Protein AF-A0A5C7GRG2-F1 (afdb_monomer)

Organism: NCBI:txid1000413

Mean predicted aligned error: 16.59 Å

Structure (mmCIF, N/CA/C/O backbone):
data_AF-A0A5C7GRG2-F1
#
_entry.id   AF-A0A5C7GRG2-F1
#
loop_
_atom_site.group_PDB
_atom_site.id
_atom_site.type_symbol
_atom_site.label_atom_id
_atom_site.label_alt_id
_atom_site.label_comp_id
_atom_site.label_asym_id
_atom_site.label_entity_id
_atom_site.label_seq_id
_atom_site.pdbx_PDB_ins_code
_atom_site.Cartn_x
_atom_site.Cartn_y
_atom_site.Cartn_z
_atom_site.occupancy
_atom_site.B_iso_or_equiv
_atom_site.auth_seq_id
_atom_site.auth_comp_id
_atom_site.auth_asym_id
_atom_site.auth_atom_id
_atom_site.pdbx_PDB_model_num
ATOM 1 N N . MET A 1 1 ? -7.612 1.507 -8.215 1.00 50.44 1 MET A N 1
ATOM 2 C CA . MET A 1 1 ? -8.923 1.203 -7.598 1.00 50.44 1 MET A CA 1
ATOM 3 C C . MET A 1 1 ? -8.977 1.850 -6.222 1.00 50.44 1 MET A C 1
ATOM 5 O O . MET A 1 1 ? -7.958 1.856 -5.542 1.00 50.44 1 MET A O 1
ATOM 9 N N . PHE A 1 2 ? -10.129 2.393 -5.830 1.00 53.66 2 PHE A N 1
ATOM 10 C CA . PHE A 1 2 ? -10.387 2.865 -4.465 1.00 53.66 2 PHE A CA 1
ATOM 11 C C . PHE A 1 2 ? -11.196 1.793 -3.728 1.00 53.66 2 PHE A C 1
ATOM 13 O O . PHE A 1 2 ? -12.044 1.153 -4.347 1.00 53.66 2 PHE A O 1
ATOM 20 N N . GLY A 1 3 ? -10.917 1.575 -2.444 1.00 57.34 3 GLY A N 1
ATOM 21 C CA . GLY A 1 3 ? -11.652 0.630 -1.602 1.00 57.34 3 GLY A CA 1
ATOM 22 C C . GLY A 1 3 ? -12.069 1.297 -0.297 1.00 57.34 3 GLY A C 1
ATOM 23 O O . GLY A 1 3 ? -11.267 2.007 0.313 1.00 57.34 3 GLY A O 1
ATOM 24 N N . THR A 1 4 ? -13.314 1.088 0.118 1.00 57.78 4 THR A N 1
ATOM 25 C CA . THR A 1 4 ? -13.840 1.516 1.419 1.00 57.78 4 THR A CA 1
ATOM 26 C C . THR A 1 4 ? -13.922 0.303 2.343 1.00 57.78 4 THR A C 1
ATOM 28 O O . THR A 1 4 ? -14.340 -0.776 1.922 1.00 57.78 4 THR A O 1
ATOM 31 N N . LYS A 1 5 ? -13.502 0.455 3.604 1.00 58.81 5 LYS A N 1
ATOM 32 C CA . LYS A 1 5 ? -13.791 -0.527 4.659 1.00 58.81 5 LYS A CA 1
ATOM 33 C C . LYS A 1 5 ? -14.824 0.070 5.606 1.00 58.81 5 LYS A C 1
ATOM 35 O O . LYS A 1 5 ? -14.556 1.086 6.241 1.00 58.81 5 LYS A O 1
ATOM 40 N N . GLU A 1 6 ? -15.990 -0.561 5.674 1.00 58.06 6 GLU A N 1
ATOM 41 C CA . GLU A 1 6 ? -17.055 -0.214 6.612 1.00 58.06 6 GLU A CA 1
ATOM 42 C C . GLU A 1 6 ? -16.834 -0.994 7.915 1.00 58.06 6 GLU A C 1
ATOM 44 O O . GLU A 1 6 ? -16.663 -2.213 7.890 1.00 58.06 6 GLU A O 1
ATOM 49 N N . ASN A 1 7 ? -16.759 -0.289 9.044 1.00 56.47 7 ASN A N 1
ATOM 50 C CA . ASN A 1 7 ? -16.729 -0.889 10.377 1.00 56.47 7 ASN A CA 1
ATOM 51 C C . ASN A 1 7 ? -17.973 -0.426 11.132 1.00 56.47 7 ASN A C 1
ATOM 53 O O . ASN A 1 7 ? -18.283 0.763 11.119 1.00 56.47 7 ASN A O 1
ATOM 57 N N . ASP A 1 8 ? -18.635 -1.372 11.792 1.00 58.47 8 ASP A N 1
ATOM 58 C CA . ASP A 1 8 ? -19.859 -1.237 12.589 1.00 58.47 8 ASP A CA 1
ATOM 59 C C . ASP A 1 8 ? -19.757 -0.069 13.605 1.00 58.47 8 ASP A C 1
ATOM 61 O O . ASP A 1 8 ? -19.280 -0.228 14.727 1.00 58.47 8 ASP A O 1
ATOM 65 N N . GLY A 1 9 ? -20.114 1.148 13.170 1.00 57.47 9 GLY A N 1
ATOM 66 C CA . GLY A 1 9 ? -20.123 2.376 13.980 1.00 57.47 9 GLY A CA 1
ATOM 67 C C . GLY A 1 9 ? -18.930 3.344 13.845 1.00 57.47 9 GLY A C 1
ATOM 68 O O . GLY A 1 9 ? -18.946 4.382 14.508 1.00 57.47 9 GLY A O 1
ATOM 69 N N . SER A 1 10 ? -17.920 3.075 13.003 1.00 62.94 10 SER A N 1
ATOM 70 C CA . SER A 1 10 ? -16.827 4.029 12.702 1.00 62.94 10 SER A CA 1
ATOM 71 C C . SER A 1 10 ? -17.056 4.697 11.348 1.00 62.94 10 SER A C 1
ATOM 73 O O . SER A 1 10 ? -17.583 4.068 10.432 1.00 62.94 10 SER A O 1
ATOM 75 N N . GLN A 1 11 ? -16.655 5.965 11.197 1.00 64.69 11 GLN A N 1
ATOM 76 C CA . GLN A 1 11 ? -16.703 6.633 9.892 1.00 64.69 11 GLN A CA 1
ATOM 77 C C . GLN A 1 11 ? -15.951 5.785 8.848 1.00 64.69 11 GLN A C 1
ATOM 79 O O . GLN A 1 11 ? -14.932 5.180 9.186 1.00 64.69 11 GLN A O 1
ATOM 84 N N . PRO A 1 12 ? -16.440 5.698 7.597 1.00 70.88 12 PRO A N 1
ATOM 85 C CA . PRO A 1 12 ? -15.794 4.879 6.586 1.00 70.88 12 PRO A CA 1
ATOM 86 C C . PRO A 1 12 ? -14.384 5.408 6.317 1.00 70.88 12 PRO A C 1
ATOM 88 O O . PRO A 1 12 ? -14.188 6.588 6.024 1.00 70.88 12 PRO A O 1
ATOM 91 N N . GLY A 1 13 ? -13.399 4.520 6.412 1.00 80.81 13 GLY A N 1
ATOM 92 C CA . GLY A 1 13 ? -12.028 4.827 6.033 1.00 80.81 13 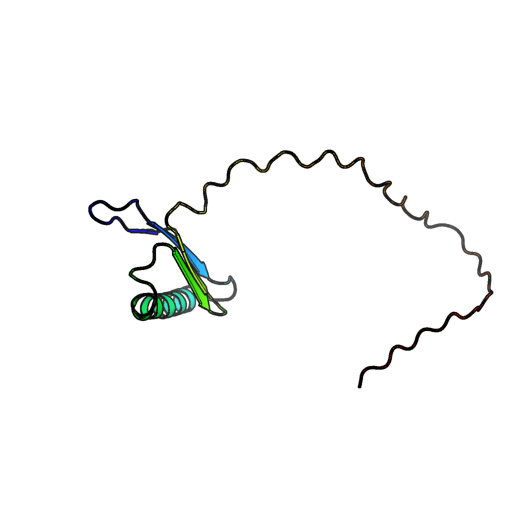GLY A CA 1
ATOM 93 C C . GLY A 1 13 ? -11.838 4.755 4.524 1.00 80.81 13 GLY A C 1
ATOM 94 O O . GLY A 1 13 ? -12.391 3.873 3.857 1.00 80.81 13 GLY A O 1
ATOM 95 N N . PHE A 1 14 ? -11.017 5.652 3.984 1.00 86.44 14 PHE A N 1
ATOM 96 C CA . PHE A 1 14 ? -10.745 5.730 2.552 1.00 86.44 14 PHE A CA 1
ATOM 97 C C . PHE A 1 14 ? -9.340 5.226 2.250 1.00 86.44 14 PHE A C 1
ATOM 99 O O . PHE A 1 14 ? -8.370 5.693 2.850 1.00 86.44 14 PHE A O 1
ATOM 106 N N . ALA A 1 15 ? -9.221 4.307 1.285 1.00 88.88 15 ALA A N 1
ATOM 107 C CA . ALA A 1 15 ? -7.938 3.775 0.836 1.00 88.88 15 ALA A CA 1
ATOM 108 C C . ALA A 1 15 ? -7.646 4.077 -0.644 1.00 88.88 15 ALA A C 1
ATOM 110 O O . ALA A 1 15 ? -8.519 3.963 -1.509 1.00 88.88 15 ALA A O 1
ATOM 111 N N . MET A 1 16 ? -6.386 4.403 -0.941 1.00 91.94 16 MET A N 1
ATOM 112 C CA . MET A 1 16 ? -5.830 4.507 -2.290 1.00 91.94 16 MET A CA 1
ATOM 113 C C . MET A 1 16 ? -4.645 3.567 -2.445 1.00 91.94 16 MET A C 1
ATOM 115 O O . MET A 1 16 ? -3.735 3.556 -1.616 1.00 91.94 16 MET A O 1
ATOM 119 N N . LEU A 1 17 ? -4.667 2.808 -3.537 1.00 94.94 17 LEU A N 1
ATOM 120 C CA . LEU A 1 17 ? -3.616 1.884 -3.927 1.00 94.94 17 LEU A CA 1
ATOM 121 C C . LEU A 1 17 ? -3.138 2.276 -5.320 1.00 94.94 17 LEU A C 1
ATOM 123 O O . LEU A 1 17 ? -3.954 2.437 -6.236 1.00 94.94 17 LEU A O 1
ATOM 127 N N . GLN A 1 18 ? -1.828 2.427 -5.481 1.00 96.00 18 GLN A N 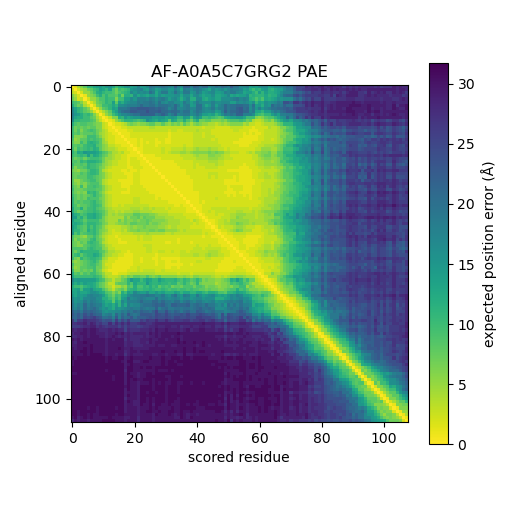1
ATOM 128 C CA . GLN A 1 18 ? -1.244 2.802 -6.760 1.00 96.00 18 GLN A CA 1
ATOM 129 C C . GLN A 1 18 ? 0.105 2.129 -6.968 1.00 96.00 18 GLN A C 1
ATOM 131 O O . GLN A 1 18 ? 0.936 2.075 -6.065 1.00 96.00 18 GLN A O 1
ATOM 136 N N . CYS A 1 19 ? 0.300 1.647 -8.189 1.00 97.69 19 CYS A N 1
ATOM 137 C CA . CYS A 1 19 ? 1.553 1.106 -8.685 1.00 97.69 19 CYS A CA 1
ATOM 138 C C . CYS A 1 19 ? 2.206 2.090 -9.656 1.00 97.69 19 CYS A C 1
ATOM 140 O O . CYS A 1 19 ? 1.536 2.954 -10.238 1.00 97.69 19 CYS A O 1
ATOM 142 N N . THR A 1 20 ? 3.513 1.954 -9.838 1.00 96.94 20 THR A N 1
ATOM 143 C CA . THR A 1 20 ? 4.244 2.650 -10.892 1.00 96.94 20 THR A CA 1
ATOM 144 C C . THR A 1 20 ? 3.854 2.090 -12.266 1.00 96.94 20 THR A C 1
ATOM 146 O O . THR A 1 20 ? 3.306 0.994 -12.384 1.00 96.94 20 THR A O 1
ATOM 149 N N . ARG A 1 21 ? 4.047 2.879 -13.329 1.00 96.12 21 ARG A N 1
ATOM 150 C CA . ARG A 1 21 ? 3.572 2.519 -14.683 1.00 96.12 21 ARG A CA 1
ATOM 151 C C . ARG A 1 21 ? 4.459 1.495 -15.398 1.00 96.12 21 ARG A C 1
ATOM 153 O O . ARG A 1 21 ? 4.055 0.973 -16.428 1.00 96.12 21 ARG A O 1
ATOM 160 N N . ASP A 1 22 ? 5.657 1.255 -14.885 1.00 96.50 22 ASP A N 1
ATOM 161 C CA . ASP A 1 22 ? 6.699 0.401 -15.463 1.00 96.50 22 ASP A CA 1
ATOM 162 C C . ASP A 1 22 ? 6.539 -1.089 -15.126 1.00 96.50 22 ASP A C 1
ATOM 164 O O . ASP A 1 22 ? 7.271 -1.917 -15.665 1.00 96.50 22 ASP A O 1
ATOM 168 N N . ILE A 1 23 ? 5.572 -1.452 -14.277 1.00 96.75 23 ILE A N 1
ATOM 169 C CA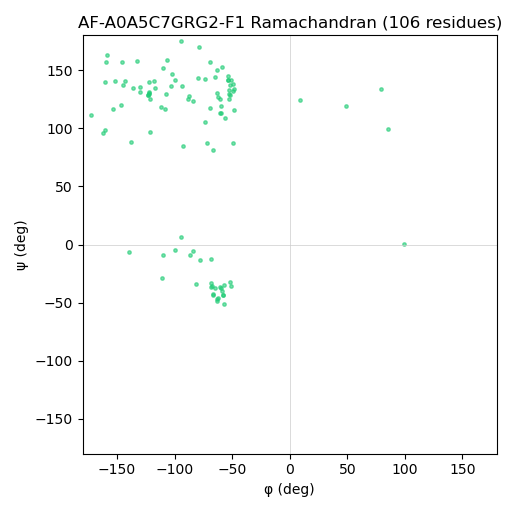 . ILE A 1 23 ? 5.334 -2.841 -13.872 1.00 96.75 23 ILE A CA 1
ATOM 170 C C . ILE A 1 23 ? 4.026 -3.394 -14.445 1.00 96.75 23 ILE A C 1
ATOM 172 O O . ILE A 1 23 ? 3.055 -2.673 -14.675 1.00 96.75 23 ILE A O 1
ATOM 176 N N . ASN A 1 24 ? 3.985 -4.712 -14.640 1.00 97.69 24 ASN A N 1
ATOM 177 C CA . ASN A 1 24 ? 2.770 -5.403 -15.060 1.00 97.69 24 ASN A CA 1
ATOM 178 C C . ASN A 1 24 ? 1.795 -5.619 -13.884 1.00 97.69 24 ASN A C 1
ATOM 180 O O . ASN A 1 24 ? 2.135 -5.440 -12.711 1.00 97.69 24 ASN A O 1
ATOM 184 N N . SER A 1 25 ? 0.576 -6.059 -14.202 1.00 96.56 25 SER A N 1
ATOM 185 C CA . SER A 1 25 ? -0.489 -6.284 -13.220 1.00 96.56 25 SER A CA 1
ATOM 186 C C . SER A 1 25 ? -0.119 -7.304 -12.140 1.00 96.56 25 SER A C 1
ATOM 188 O O . SER A 1 25 ? -0.421 -7.074 -10.975 1.00 96.56 25 SER A O 1
ATOM 190 N N . SER A 1 26 ? 0.572 -8.393 -12.492 1.00 97.56 26 SER A N 1
ATOM 191 C CA . SER A 1 26 ? 0.964 -9.430 -11.527 1.00 97.56 26 SER A CA 1
ATOM 192 C C . SER A 1 26 ? 1.984 -8.904 -10.519 1.00 97.56 26 SER A C 1
ATOM 194 O O . SER A 1 26 ? 1.853 -9.139 -9.319 1.00 97.56 26 SER A O 1
ATOM 196 N N . SER A 1 27 ? 2.984 -8.160 -10.994 1.00 97.38 27 SER A N 1
ATOM 197 C CA . SER A 1 27 ? 3.978 -7.510 -10.138 1.00 97.38 27 SER A CA 1
ATOM 198 C C . SER A 1 27 ? 3.339 -6.438 -9.252 1.00 97.38 27 SER A C 1
ATOM 200 O O . SER A 1 27 ? 3.697 -6.316 -8.083 1.00 97.38 27 SER A O 1
ATOM 202 N N . CYS A 1 28 ? 2.356 -5.701 -9.778 1.00 97.81 28 CYS A N 1
ATOM 203 C CA . CYS A 1 28 ? 1.585 -4.731 -9.005 1.00 97.81 28 CYS A CA 1
ATOM 204 C C . CYS A 1 28 ? 0.787 -5.397 -7.876 1.00 97.81 28 CYS A C 1
ATOM 206 O O . CYS A 1 28 ? 0.891 -4.959 -6.731 1.00 97.81 28 CYS A O 1
ATOM 208 N N . CYS A 1 29 ? 0.056 -6.480 -8.165 1.00 97.06 29 CYS A N 1
ATOM 209 C CA . CYS A 1 29 ? -0.674 -7.242 -7.149 1.00 97.06 29 CYS A CA 1
ATOM 210 C C . CYS A 1 29 ? 0.265 -7.742 -6.049 1.00 97.06 29 CYS A C 1
ATOM 212 O O . CYS A 1 29 ? 0.055 -7.421 -4.887 1.00 97.06 29 CYS A O 1
ATOM 214 N N . SER A 1 30 ? 1.365 -8.403 -6.420 1.00 97.62 30 SER A N 1
ATOM 215 C CA . SER A 1 30 ? 2.326 -8.934 -5.446 1.00 97.62 30 SER A CA 1
ATOM 216 C C . SER A 1 30 ? 2.961 -7.838 -4.572 1.00 97.62 30 SER A C 1
ATOM 218 O O . SER A 1 30 ? 3.147 -8.020 -3.365 1.00 97.62 30 SER A O 1
ATOM 220 N N . CYS A 1 31 ? 3.233 -6.661 -5.147 1.00 97.69 31 CYS A N 1
ATOM 221 C CA . CYS A 1 31 ? 3.710 -5.504 -4.391 1.00 97.69 31 CYS A CA 1
ATOM 222 C C . CYS A 1 31 ? 2.669 -5.022 -3.366 1.00 97.69 31 CYS A C 1
ATOM 224 O O . CYS A 1 31 ? 3.000 -4.792 -2.201 1.00 97.69 31 CYS A O 1
ATOM 226 N N . LEU A 1 32 ? 1.406 -4.890 -3.779 1.00 97.19 32 LEU A N 1
ATOM 227 C CA . LEU A 1 32 ? 0.322 -4.449 -2.899 1.00 97.19 32 LEU A CA 1
ATOM 228 C C . LEU A 1 32 ? -0.001 -5.483 -1.811 1.00 97.19 32 LEU A C 1
ATOM 230 O O . LEU A 1 32 ? -0.272 -5.088 -0.677 1.00 97.19 32 LEU A O 1
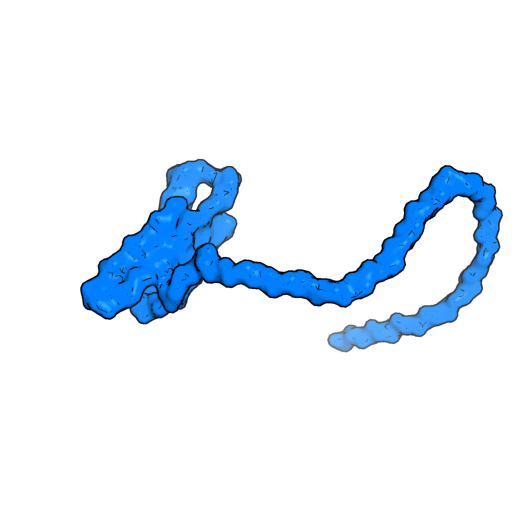ATOM 234 N N . ASP A 1 33 ? 0.093 -6.777 -2.113 1.00 96.69 33 ASP A N 1
ATOM 235 C CA . ASP A 1 33 ? -0.078 -7.859 -1.137 1.00 96.69 33 ASP A CA 1
ATOM 236 C C . ASP A 1 33 ? 0.990 -7.769 -0.042 1.00 96.69 33 ASP A C 1
ATOM 238 O O . ASP A 1 33 ? 0.668 -7.732 1.145 1.00 96.69 33 ASP A O 1
ATOM 242 N N . THR A 1 34 ? 2.252 -7.571 -0.435 1.00 96.25 34 THR A N 1
ATOM 243 C CA . THR A 1 34 ? 3.368 -7.373 0.507 1.00 96.25 34 THR A CA 1
ATOM 244 C C . THR A 1 34 ? 3.121 -6.176 1.435 1.00 96.25 34 THR A C 1
ATOM 246 O O . THR A 1 34 ? 3.362 -6.237 2.643 1.00 96.25 34 THR A O 1
ATOM 249 N N . LEU A 1 35 ? 2.624 -5.057 0.895 1.00 96.25 35 LEU A N 1
ATOM 250 C CA . LEU A 1 35 ? 2.275 -3.896 1.718 1.00 96.25 35 LEU A CA 1
ATOM 251 C C . LEU A 1 35 ? 1.067 -4.172 2.622 1.00 96.25 35 LEU A C 1
ATOM 253 O O . LEU A 1 35 ? 1.026 -3.678 3.748 1.00 96.25 35 LEU A O 1
ATOM 257 N N . THR A 1 36 ? 0.110 -4.980 2.178 1.00 94.62 36 THR A N 1
ATOM 258 C CA . THR A 1 36 ? -1.057 -5.363 2.979 1.00 94.62 36 THR A CA 1
ATOM 259 C C . THR A 1 36 ? -0.648 -6.230 4.171 1.00 94.62 36 THR A C 1
ATOM 261 O O . THR A 1 36 ? -1.058 -5.942 5.292 1.00 94.62 36 THR A O 1
ATOM 264 N N . GLU A 1 37 ? 0.255 -7.195 3.993 1.00 94.81 37 GLU A N 1
ATOM 265 C CA . GLU A 1 37 ? 0.820 -7.974 5.107 1.00 94.81 37 GLU A CA 1
ATOM 266 C C . GLU A 1 37 ? 1.552 -7.086 6.128 1.00 94.81 37 GLU A C 1
ATOM 268 O O . GLU A 1 37 ? 1.484 -7.299 7.342 1.00 94.81 37 GLU A O 1
ATOM 273 N N . ASN A 1 38 ? 2.248 -6.049 5.654 1.00 93.44 38 ASN A N 1
ATOM 274 C CA . ASN A 1 38 ? 2.910 -5.086 6.533 1.00 93.44 38 ASN A CA 1
ATOM 275 C C . ASN A 1 38 ? 1.903 -4.223 7.303 1.00 93.44 38 ASN A C 1
ATOM 277 O O . ASN A 1 38 ? 2.120 -3.927 8.482 1.00 93.44 38 ASN A O 1
ATOM 281 N N . MET A 1 39 ? 0.783 -3.860 6.673 1.00 93.25 39 MET A N 1
ATOM 282 C CA . MET A 1 39 ? -0.313 -3.159 7.340 1.00 93.25 39 MET A CA 1
ATOM 283 C C . MET A 1 39 ? -0.844 -3.966 8.525 1.00 93.25 39 MET A C 1
ATOM 285 O O . MET A 1 39 ? -1.063 -3.385 9.595 1.00 93.25 39 MET A O 1
ATOM 289 N N . GLU A 1 40 ? -1.015 -5.282 8.359 1.00 89.56 40 GLU A N 1
ATOM 290 C CA . GLU A 1 40 ? -1.502 -6.168 9.423 1.00 89.56 40 GLU A CA 1
ATOM 291 C C . GLU A 1 40 ? -0.625 -6.107 10.676 1.00 89.56 40 GLU A C 1
ATOM 293 O O . GLU A 1 40 ? -1.136 -6.108 11.794 1.00 89.56 40 GLU A O 1
ATOM 298 N N . LYS A 1 41 ? 0.688 -5.940 10.493 1.00 90.69 41 LYS A N 1
ATOM 299 C CA . LYS A 1 41 ? 1.670 -5.898 11.583 1.00 90.69 41 LYS A CA 1
ATOM 300 C C . LYS A 1 41 ? 1.775 -4.530 12.267 1.00 90.69 41 LYS A C 1
ATOM 302 O O . LYS A 1 41 ? 2.034 -4.478 13.466 1.00 90.69 41 LYS A O 1
ATOM 307 N N . CYS A 1 42 ? 1.612 -3.419 11.541 1.00 89.56 42 CYS A N 1
ATOM 308 C CA . CYS A 1 42 ? 1.947 -2.084 12.069 1.00 89.56 42 CYS A CA 1
ATOM 309 C C . CYS A 1 42 ? 0.763 -1.151 12.335 1.00 89.56 42 CYS A C 1
ATOM 311 O O . CYS A 1 42 ? 0.884 -0.207 13.125 1.00 89.56 42 CYS A O 1
ATOM 313 N N . CYS A 1 43 ? -0.333 -1.315 11.591 1.00 89.19 43 CYS A N 1
ATOM 314 C CA . CYS A 1 43 ? -1.150 -0.158 11.233 1.00 89.19 43 CYS A CA 1
ATOM 315 C C . CYS A 1 43 ? -2.667 -0.391 11.290 1.00 89.19 43 CYS A C 1
ATOM 317 O O . CYS A 1 43 ? -3.407 0.586 11.215 1.00 89.19 43 CYS A O 1
ATOM 319 N N . GLN A 1 44 ? -3.137 -1.626 11.522 1.00 83.88 44 GLN A N 1
ATOM 320 C CA . GLN A 1 44 ? -4.573 -1.971 11.570 1.00 83.88 44 GLN A CA 1
ATOM 321 C C . GLN A 1 44 ? -5.419 -1.083 12.491 1.00 83.88 44 GLN A C 1
ATOM 323 O O . GLN A 1 44 ? -6.568 -0.799 12.178 1.00 83.88 44 GLN A O 1
ATOM 328 N N . LYS A 1 45 ? -4.867 -0.646 13.628 1.00 84.69 45 LYS A N 1
ATOM 329 C CA . LYS A 1 45 ? -5.594 0.160 14.625 1.00 84.69 45 LYS A CA 1
ATOM 330 C C . LYS A 1 45 ? -5.390 1.671 14.461 1.00 84.69 45 LYS A C 1
ATOM 332 O O . LYS A 1 45 ? -5.797 2.438 15.330 1.00 84.69 45 LYS A O 1
ATOM 337 N N . LYS A 1 46 ? -4.714 2.118 13.397 1.00 87.38 46 LYS A N 1
ATOM 338 C CA . LYS A 1 46 ? -4.430 3.540 13.164 1.00 87.38 46 LYS A CA 1
ATOM 339 C C . LYS A 1 46 ? -5.509 4.163 12.281 1.00 87.38 46 LYS A C 1
ATOM 341 O O . LYS A 1 46 ? -5.850 3.612 11.242 1.00 87.38 46 LYS A O 1
ATOM 346 N N . ARG A 1 47 ? -5.966 5.366 12.650 1.00 86.06 47 ARG A N 1
ATOM 347 C CA . ARG A 1 47 ? -6.928 6.168 11.862 1.00 86.06 47 ARG A CA 1
ATOM 348 C C . ARG A 1 47 ? -6.357 6.711 10.543 1.00 86.06 47 ARG A C 1
ATOM 350 O O . ARG A 1 47 ? -7.098 7.172 9.687 1.00 86.06 47 ARG A O 1
ATOM 357 N N . GLY A 1 48 ? -5.040 6.641 10.361 1.00 89.31 48 GLY A N 1
ATOM 358 C CA . GLY A 1 48 ? -4.379 6.992 9.111 1.00 89.31 48 GLY A CA 1
ATOM 359 C C . GLY A 1 48 ? -2.983 6.386 9.034 1.00 89.31 48 GLY A C 1
ATOM 360 O O . GLY A 1 48 ? -2.269 6.330 10.040 1.00 89.31 48 GLY A O 1
ATOM 361 N N . TRP A 1 49 ? -2.604 5.899 7.856 1.00 93.19 49 TRP A N 1
ATOM 362 C CA . TRP A 1 49 ? -1.298 5.294 7.609 1.00 93.19 49 TRP A CA 1
ATOM 363 C C . TRP A 1 49 ? -0.952 5.274 6.118 1.00 93.19 49 TRP A C 1
ATOM 365 O O . TRP A 1 49 ? -1.814 5.343 5.239 1.00 93.19 49 TRP A O 1
ATOM 375 N N . ARG A 1 50 ? 0.350 5.193 5.832 1.00 94.25 50 ARG A N 1
ATOM 376 C CA . ARG A 1 50 ? 0.890 5.053 4.478 1.00 94.25 50 ARG A CA 1
ATOM 377 C C . ARG A 1 50 ? 1.992 4.011 4.482 1.00 94.25 50 ARG A C 1
ATOM 379 O O . ARG A 1 50 ? 2.850 4.035 5.359 1.00 94.25 50 ARG A O 1
ATOM 386 N N . LEU A 1 51 ? 1.964 3.128 3.497 1.00 95.75 51 LEU A N 1
ATOM 387 C CA . LEU A 1 51 ? 2.990 2.121 3.265 1.00 95.75 51 LEU A CA 1
ATOM 388 C C . LEU A 1 51 ? 3.535 2.310 1.860 1.00 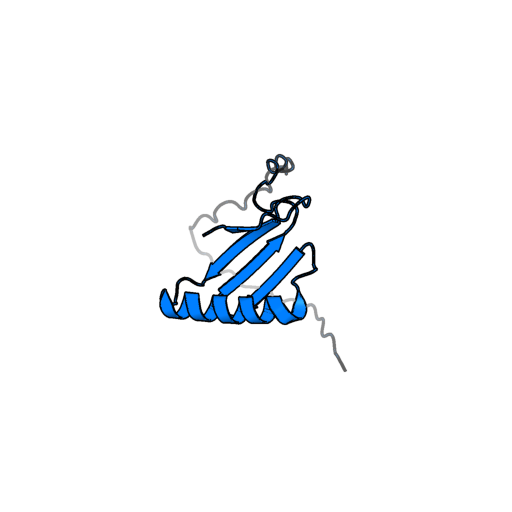95.75 51 LEU A C 1
ATOM 390 O O . LEU A 1 51 ? 2.760 2.436 0.913 1.00 95.75 51 LEU A O 1
ATOM 394 N N . LEU A 1 52 ? 4.858 2.378 1.747 1.00 96.06 52 LEU A N 1
ATOM 395 C CA . LEU A 1 52 ? 5.554 2.691 0.507 1.00 96.06 52 LEU A CA 1
ATOM 396 C C . LEU A 1 52 ? 6.519 1.562 0.152 1.00 96.06 52 LEU A C 1
ATOM 398 O O . LEU A 1 52 ? 7.214 1.024 1.011 1.00 96.06 52 LEU A O 1
ATOM 402 N N . SER A 1 53 ? 6.568 1.259 -1.135 1.00 95.44 53 SER A N 1
ATOM 403 C CA . SER A 1 53 ? 7.540 0.408 -1.810 1.00 95.44 53 SER A CA 1
ATOM 404 C C . SER A 1 53 ? 8.010 1.156 -3.067 1.00 95.44 53 SER A C 1
ATOM 406 O O . SER A 1 53 ? 7.282 2.031 -3.545 1.00 95.44 53 SER A O 1
ATOM 408 N N . PRO A 1 54 ? 9.190 0.852 -3.639 1.00 95.81 54 PRO A N 1
ATOM 409 C CA . PRO A 1 54 ? 9.645 1.497 -4.872 1.00 95.81 54 PRO A CA 1
ATOM 410 C C . PRO A 1 54 ? 8.629 1.447 -6.024 1.00 95.81 54 PRO A C 1
ATOM 412 O O . PRO A 1 54 ? 8.563 2.382 -6.816 1.00 95.81 54 PRO A O 1
ATOM 415 N N . SER A 1 55 ? 7.822 0.384 -6.095 1.00 96.81 55 SER A N 1
ATOM 416 C CA . SER A 1 55 ? 6.916 0.133 -7.225 1.00 96.81 55 SER A CA 1
ATOM 417 C C . SER A 1 55 ? 5.427 0.293 -6.896 1.00 96.81 55 SER A C 1
ATOM 419 O O . SER A 1 55 ? 4.595 0.258 -7.801 1.00 96.81 55 SER A O 1
ATOM 421 N N . CYS A 1 56 ? 5.048 0.455 -5.625 1.00 97.62 56 CYS A N 1
ATOM 422 C CA . CYS A 1 56 ? 3.653 0.661 -5.233 1.00 97.62 56 CYS A CA 1
ATOM 423 C C . CYS A 1 56 ? 3.519 1.320 -3.856 1.00 97.62 56 CYS A C 1
ATOM 425 O O . CYS A 1 56 ? 4.446 1.307 -3.047 1.00 97.62 56 CYS A O 1
ATOM 427 N N . PHE A 1 57 ? 2.345 1.870 -3.556 1.00 97.00 57 PHE A N 1
ATOM 428 C CA . PHE A 1 57 ? 2.027 2.366 -2.222 1.00 97.00 57 PHE A CA 1
ATOM 429 C C . PHE A 1 57 ? 0.551 2.174 -1.868 1.00 97.00 57 PHE A C 1
ATOM 431 O O . PHE A 1 57 ? -0.318 2.095 -2.742 1.00 97.00 57 PHE A O 1
ATOM 438 N N . ILE A 1 58 ? 0.282 2.150 -0.562 1.00 95.31 58 ILE A N 1
ATOM 439 C CA . ILE A 1 58 ? -1.061 2.159 0.019 1.00 95.31 58 ILE A CA 1
ATOM 440 C C . ILE A 1 58 ? -1.180 3.370 0.941 1.00 95.31 58 ILE A C 1
ATOM 442 O O . ILE A 1 58 ? -0.322 3.601 1.794 1.00 95.31 58 ILE A O 1
ATOM 446 N N . ARG A 1 59 ? -2.254 4.141 0.780 1.00 93.62 59 ARG A N 1
ATOM 447 C CA . ARG A 1 59 ? -2.628 5.258 1.652 1.00 93.62 59 ARG A CA 1
ATOM 448 C C . ARG A 1 59 ? -4.010 4.991 2.222 1.00 93.62 59 ARG A C 1
ATOM 450 O O . ARG A 1 59 ? -4.938 4.805 1.446 1.00 93.62 59 ARG A O 1
ATOM 457 N N . TYR A 1 60 ? -4.138 5.022 3.541 1.00 91.38 60 TYR A N 1
ATOM 458 C CA . TYR A 1 60 ? -5.410 4.945 4.252 1.00 91.38 60 TYR A CA 1
ATOM 459 C C . TYR A 1 60 ? -5.567 6.168 5.144 1.00 91.38 60 TYR A C 1
ATOM 461 O O . TYR A 1 60 ? -4.664 6.468 5.928 1.00 91.38 60 TYR A O 1
ATOM 469 N N . GLU A 1 61 ? -6.693 6.865 5.036 1.00 88.81 61 GLU A N 1
ATOM 470 C CA . GLU A 1 61 ? -7.021 8.011 5.886 1.00 88.81 61 GLU A CA 1
ATOM 471 C C . GLU A 1 61 ? -8.523 8.034 6.212 1.00 88.81 61 GLU A C 1
ATOM 473 O O . 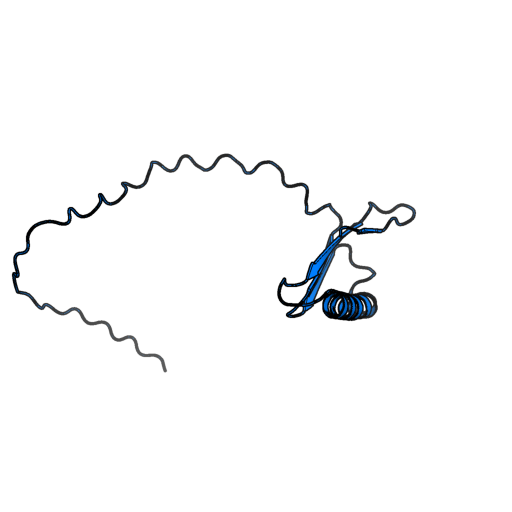GLU A 1 61 ? -9.375 7.733 5.374 1.00 88.81 61 GLU A O 1
ATOM 478 N N . GLU A 1 62 ? -8.828 8.401 7.452 1.00 84.94 62 GLU A N 1
ATOM 479 C CA . GLU A 1 62 ? -10.144 8.805 7.947 1.00 84.94 62 GLU A CA 1
ATOM 480 C C . GLU A 1 62 ? -9.928 10.229 8.487 1.00 84.94 62 GLU A C 1
ATOM 482 O O . GLU A 1 62 ? -9.336 10.349 9.569 1.00 84.94 62 GLU A O 1
ATOM 487 N N . PRO A 1 63 ? -10.216 11.327 7.741 1.00 79.75 63 PRO A N 1
ATOM 488 C CA . PRO A 1 63 ? -11.239 11.601 6.693 1.00 79.75 63 PRO A CA 1
ATOM 489 C C . PRO A 1 63 ? -10.814 11.401 5.205 1.00 79.75 63 PRO A C 1
ATOM 491 O O . PRO A 1 63 ? -9.639 11.142 4.940 1.00 79.75 63 PRO A O 1
ATOM 494 N N . PRO A 1 64 ? -11.729 11.540 4.206 1.00 75.38 64 PRO A N 1
ATOM 495 C CA . PRO A 1 64 ? -11.409 11.339 2.784 1.00 75.38 64 PRO A CA 1
ATOM 496 C C . PRO A 1 64 ? -10.370 12.333 2.254 1.00 75.38 64 PRO A C 1
ATOM 498 O O . PRO A 1 64 ? -10.514 13.546 2.372 1.00 75.38 64 PRO A O 1
ATOM 501 N N . PHE A 1 65 ? -9.346 11.812 1.577 1.00 76.81 65 PHE A N 1
ATOM 502 C CA . PHE A 1 65 ? -8.224 12.605 1.056 1.00 76.81 65 PHE A CA 1
ATOM 503 C C . PHE A 1 65 ? -8.453 13.213 -0.337 1.00 76.81 65 PHE A C 1
ATOM 505 O O . PHE A 1 65 ? -7.616 13.976 -0.811 1.00 76.81 65 PHE A O 1
ATOM 512 N N . TYR A 1 66 ? -9.531 12.846 -1.030 1.00 74.62 66 TYR A N 1
ATOM 513 C CA . TYR A 1 66 ? -9.811 13.282 -2.406 1.00 74.62 66 TYR A CA 1
ATOM 514 C C . TYR A 1 66 ? -10.818 14.437 -2.485 1.00 74.62 66 TYR A C 1
ATOM 516 O O . TYR A 1 66 ? -11.068 14.964 -3.566 1.00 74.62 66 TYR A O 1
ATOM 524 N N . GLN A 1 67 ? -11.391 14.852 -1.354 1.00 74.00 67 GLN A N 1
ATOM 525 C CA . GLN A 1 67 ? -12.232 16.041 -1.273 1.00 74.00 67 GLN A CA 1
ATOM 526 C C . GLN A 1 67 ? -11.362 17.232 -0.879 1.00 74.00 67 GLN A C 1
ATOM 528 O O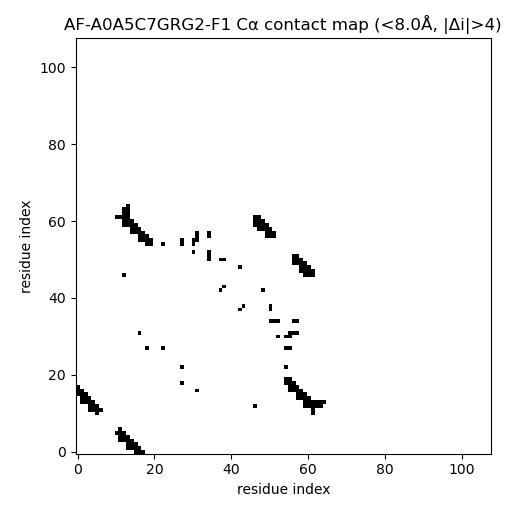 . GLN A 1 67 ? -11.226 17.562 0.297 1.00 74.00 67 GLN A O 1
ATOM 533 N N . GLN A 1 68 ? -10.734 17.860 -1.871 1.00 68.38 68 GLN A N 1
ATOM 534 C CA . GLN A 1 68 ? -10.027 19.116 -1.652 1.00 68.38 68 GLN A CA 1
ATOM 535 C C . GLN A 1 68 ? -11.020 20.275 -1.826 1.00 68.38 68 GLN A C 1
ATOM 537 O O . GLN A 1 68 ? -11.700 20.325 -2.856 1.00 68.38 68 GLN A O 1
ATOM 542 N N . PRO A 1 69 ? -11.137 21.210 -0.864 1.00 74.94 69 PRO A N 1
ATOM 543 C CA . PRO A 1 69 ? -11.834 22.461 -1.128 1.00 74.94 69 PRO A CA 1
ATOM 544 C C . PRO A 1 69 ? -11.138 23.185 -2.295 1.00 74.94 69 PRO A C 1
ATOM 546 O O . PRO A 1 69 ? -9.934 22.978 -2.499 1.00 74.94 69 PRO A O 1
ATOM 549 N N . PRO A 1 70 ? -11.865 24.016 -3.068 1.00 78.44 70 PRO A N 1
ATOM 550 C CA . PRO A 1 70 ? -11.272 24.796 -4.145 1.00 78.44 70 PRO A CA 1
ATOM 551 C C . PRO A 1 70 ? -10.020 25.504 -3.638 1.00 78.44 70 PRO A C 1
ATOM 553 O O . PRO A 1 70 ? -10.038 26.076 -2.543 1.00 78.44 70 PRO A O 1
ATOM 556 N N . ALA A 1 71 ? -8.935 25.444 -4.415 1.00 80.00 71 ALA A N 1
ATOM 557 C CA . ALA A 1 71 ? -7.747 26.211 -4.081 1.00 80.00 71 ALA A CA 1
ATOM 558 C C . ALA A 1 71 ? -8.174 27.676 -3.889 1.00 80.00 71 ALA A C 1
ATOM 560 O O . ALA A 1 71 ? -8.947 28.185 -4.712 1.00 80.00 71 ALA A O 1
ATOM 561 N N . PRO A 1 72 ? -7.731 28.350 -2.812 1.00 81.69 72 PRO A N 1
ATOM 562 C CA . PRO A 1 72 ? -7.972 29.775 -2.692 1.00 81.69 72 PRO A CA 1
ATOM 563 C C . PRO A 1 72 ? -7.454 30.457 -3.964 1.00 81.69 72 PRO A C 1
ATOM 565 O O . PRO A 1 72 ? -6.458 29.989 -4.536 1.00 81.69 72 PRO A O 1
ATOM 568 N N . PRO A 1 73 ? -8.129 31.521 -4.438 1.00 81.75 73 PRO A N 1
ATOM 569 C CA . PRO A 1 73 ? -7.652 32.245 -5.602 1.00 81.75 73 PRO A CA 1
ATOM 570 C C . PRO A 1 73 ? -6.183 32.605 -5.362 1.00 81.75 73 PRO A C 1
ATOM 572 O O . PRO A 1 73 ? -5.834 32.978 -4.233 1.00 81.75 73 PRO A O 1
ATOM 575 N N . PRO A 1 74 ? -5.312 32.447 -6.374 1.00 80.75 74 PRO A N 1
ATOM 576 C CA . PRO A 1 74 ? -3.920 32.819 -6.219 1.00 80.75 74 PRO A CA 1
ATOM 577 C C . PRO A 1 74 ? -3.861 34.255 -5.678 1.00 80.75 74 PRO A C 1
ATOM 579 O O . PRO A 1 74 ? -4.689 35.091 -6.070 1.00 80.75 74 PRO A O 1
ATOM 582 N N . PRO A 1 75 ? -2.919 34.560 -4.766 1.00 79.12 75 PRO A N 1
ATOM 583 C CA . PRO A 1 75 ? -2.666 35.941 -4.396 1.00 79.12 75 PRO A CA 1
ATOM 584 C C . PRO A 1 75 ? -2.517 36.742 -5.687 1.00 79.12 75 PRO A C 1
ATOM 586 O O . PRO A 1 75 ? -1.895 36.257 -6.635 1.00 79.12 75 PRO A O 1
ATOM 589 N N . HIS A 1 76 ? -3.101 37.938 -5.742 1.00 67.94 76 HIS A N 1
ATOM 590 C CA . HIS A 1 76 ? -2.831 38.864 -6.835 1.00 67.94 76 HIS A CA 1
ATOM 591 C C . HIS A 1 76 ? -1.367 39.284 -6.703 1.00 67.94 76 HIS A C 1
ATOM 593 O O . HIS A 1 76 ? -1.049 40.300 -6.092 1.00 67.94 76 HIS A O 1
ATOM 599 N N . VAL A 1 77 ? -0.455 38.450 -7.196 1.00 64.31 77 VAL A N 1
ATOM 600 C CA . VAL A 1 77 ? 0.919 38.853 -7.417 1.00 64.31 77 VAL A CA 1
ATOM 601 C C . VAL A 1 77 ? 0.853 39.841 -8.578 1.00 64.31 77 VAL A C 1
ATOM 603 O O . VAL A 1 77 ? 0.379 39.461 -9.654 1.00 64.31 77 VAL A O 1
ATOM 606 N N . PRO A 1 78 ? 1.237 41.119 -8.395 1.00 64.50 78 PRO A N 1
ATOM 607 C CA . PRO A 1 78 ? 1.483 41.964 -9.550 1.00 64.50 78 PRO A CA 1
ATOM 608 C C . PRO A 1 78 ? 2.460 41.198 -10.439 1.00 64.50 78 PRO A C 1
ATOM 610 O O . PRO A 1 78 ? 3.438 40.640 -9.935 1.00 64.50 78 PRO A O 1
ATOM 613 N N . ALA A 1 79 ? 2.128 41.081 -11.726 1.00 61.66 79 ALA A N 1
ATOM 614 C CA . ALA A 1 79 ? 2.947 40.364 -12.686 1.00 61.66 79 ALA A CA 1
ATOM 615 C C . ALA A 1 79 ? 4.395 40.836 -12.522 1.00 61.66 79 ALA A C 1
ATOM 617 O O . ALA A 1 79 ? 4.693 42.018 -12.705 1.00 61.66 79 ALA A O 1
ATOM 618 N N . VAL A 1 80 ? 5.275 39.923 -12.104 1.00 61.03 80 VAL A N 1
ATOM 619 C CA . VAL A 1 80 ? 6.717 40.165 -12.130 1.00 61.03 80 VAL A CA 1
ATOM 620 C C . VAL A 1 80 ? 7.026 40.632 -13.553 1.00 61.03 80 VAL A C 1
ATOM 622 O O . VAL A 1 80 ? 6.559 39.966 -14.482 1.00 61.03 80 VAL A O 1
ATOM 625 N N . PRO A 1 81 ? 7.726 41.766 -13.757 1.00 60.16 81 PRO A N 1
ATOM 626 C CA . PRO A 1 81 ? 8.079 42.204 -15.096 1.00 60.16 81 PRO A CA 1
ATOM 627 C C . PRO A 1 81 ? 8.844 41.065 -15.764 1.00 60.16 81 PRO A C 1
ATOM 629 O O . PRO A 1 81 ? 9.943 40.690 -15.357 1.00 60.16 81 PRO A O 1
ATOM 632 N N . GLN A 1 82 ? 8.176 40.448 -16.731 1.00 58.72 82 GLN A N 1
ATOM 633 C CA . GLN A 1 82 ? 8.694 39.353 -17.522 1.00 58.72 82 GLN A CA 1
ATOM 634 C C . GLN A 1 82 ? 9.932 39.901 -18.250 1.00 58.72 82 GLN A C 1
ATOM 636 O O . GLN A 1 82 ? 9.812 40.950 -18.890 1.00 58.72 82 GLN A O 1
ATOM 641 N N . PRO A 1 83 ? 11.123 39.282 -18.136 1.00 59.25 83 PRO A N 1
ATOM 642 C CA . PRO A 1 83 ? 12.259 39.712 -18.934 1.00 59.25 83 PRO A CA 1
ATOM 643 C C . PRO A 1 83 ? 11.857 39.566 -20.399 1.00 59.25 83 PRO A C 1
ATOM 645 O O . PRO A 1 83 ? 11.456 38.488 -20.846 1.00 59.25 83 PRO A O 1
ATOM 648 N N . THR A 1 84 ? 11.870 40.690 -21.109 1.00 50.06 84 THR A N 1
ATOM 649 C CA . THR A 1 84 ? 11.559 40.753 -22.533 1.00 50.06 84 THR A CA 1
ATOM 650 C C . THR A 1 84 ? 12.444 39.764 -23.290 1.00 50.06 84 THR A C 1
ATOM 652 O O . THR A 1 84 ? 13.617 39.625 -22.928 1.00 50.06 84 THR A O 1
ATOM 655 N N . PRO A 1 85 ? 11.919 39.082 -24.323 1.00 51.59 85 PRO A N 1
ATOM 656 C CA . PRO A 1 85 ? 12.736 38.240 -25.181 1.00 51.59 85 PRO A CA 1
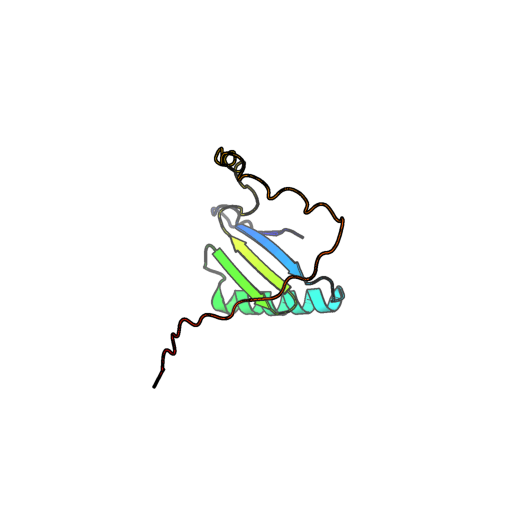ATOM 657 C C . PRO A 1 85 ? 13.911 39.068 -25.698 1.00 51.59 85 PRO A C 1
ATOM 659 O O . PRO A 1 85 ? 13.734 40.172 -26.211 1.00 51.59 85 PRO A O 1
ATOM 662 N N . ILE A 1 86 ? 15.109 38.544 -25.455 1.00 55.94 86 ILE A N 1
ATOM 663 C CA . ILE A 1 86 ? 16.365 39.090 -25.950 1.00 55.94 86 ILE A CA 1
ATOM 664 C C . ILE A 1 86 ? 16.241 39.068 -27.472 1.00 55.94 86 ILE A C 1
ATOM 666 O O . ILE A 1 86 ? 16.116 37.992 -28.055 1.00 55.94 86 ILE A O 1
ATOM 670 N N . ASP A 1 87 ? 16.185 40.254 -28.078 1.00 47.41 87 ASP A N 1
ATOM 671 C CA . ASP A 1 87 ? 16.151 40.413 -29.527 1.00 47.41 87 ASP A CA 1
ATOM 672 C C . ASP A 1 87 ? 17.429 39.804 -30.105 1.00 47.41 87 ASP A C 1
ATOM 674 O O . ASP A 1 87 ? 18.554 40.227 -29.818 1.00 47.41 87 ASP A O 1
ATOM 678 N N . GLU A 1 88 ? 17.231 38.721 -30.844 1.00 57.75 88 GLU A N 1
ATOM 679 C CA . GLU A 1 88 ? 18.261 37.964 -31.524 1.00 57.75 88 GLU A CA 1
ATOM 680 C C . GLU A 1 88 ? 18.753 38.808 -32.707 1.00 57.75 88 GLU A C 1
ATOM 682 O O . GLU A 1 88 ? 18.221 38.738 -33.813 1.00 57.75 88 GLU A O 1
ATOM 687 N N . GLY A 1 89 ? 19.739 39.674 -32.467 1.00 48.72 89 GLY A N 1
ATOM 688 C CA . GLY A 1 89 ? 20.149 40.603 -33.507 1.00 48.72 89 GLY A CA 1
ATOM 689 C C . GLY A 1 89 ? 21.387 41.423 -33.196 1.00 48.72 89 GLY A C 1
ATOM 690 O O . GLY A 1 89 ? 21.333 42.419 -32.487 1.00 48.72 89 GLY A O 1
ATOM 691 N N . THR A 1 90 ? 22.454 41.123 -33.933 1.00 43.25 90 THR A N 1
ATOM 692 C CA . THR A 1 90 ? 23.605 41.999 -34.219 1.00 43.25 90 THR A CA 1
ATOM 693 C C . THR A 1 90 ? 24.724 42.000 -33.178 1.00 43.25 90 THR A C 1
ATOM 695 O O . THR A 1 90 ? 24.698 42.670 -32.151 1.00 43.25 90 THR A O 1
ATOM 698 N N . GLY A 1 91 ? 25.766 41.232 -33.498 1.00 47.16 91 GLY A N 1
ATOM 699 C CA . GLY A 1 91 ? 26.965 41.115 -32.690 1.00 47.16 91 GLY A CA 1
ATOM 700 C C . GLY A 1 91 ? 27.738 42.420 -32.544 1.00 47.16 91 GLY A C 1
ATOM 701 O O . GLY A 1 91 ? 27.799 43.244 -33.449 1.00 47.16 91 GLY A O 1
ATOM 702 N N . THR A 1 92 ? 28.413 42.539 -31.410 1.00 41.34 92 THR A N 1
ATOM 703 C CA . THR A 1 92 ? 29.662 43.279 -31.270 1.00 41.34 92 THR A CA 1
ATOM 704 C C . THR A 1 92 ? 30.426 42.670 -30.098 1.00 41.34 92 THR A C 1
ATOM 706 O O . THR A 1 92 ? 29.964 42.615 -28.964 1.00 41.34 92 THR A O 1
ATOM 709 N N . TRP A 1 93 ? 31.589 42.118 -30.411 1.00 55.22 93 TRP A N 1
ATOM 710 C CA . TRP A 1 93 ? 32.573 41.617 -29.467 1.00 55.22 93 TRP A CA 1
ATOM 711 C C . TRP A 1 93 ? 33.241 42.831 -28.812 1.00 55.22 93 TRP A C 1
ATOM 713 O O . TRP A 1 93 ? 34.051 43.506 -29.429 1.00 55.22 93 TRP A O 1
ATOM 723 N N . PHE A 1 94 ? 32.911 43.128 -27.563 1.00 42.19 94 PHE A N 1
ATOM 724 C CA . PHE A 1 94 ? 33.678 44.064 -26.737 1.00 42.19 94 PHE A CA 1
ATOM 725 C C . PHE A 1 94 ? 33.767 43.421 -25.347 1.00 42.19 94 PHE A C 1
ATOM 727 O O . PHE A 1 94 ? 32.780 43.356 -24.628 1.00 42.19 94 PHE A O 1
ATOM 734 N N . LEU A 1 95 ? 34.770 42.579 -25.085 1.00 51.12 95 LEU A N 1
ATOM 735 C CA . LEU A 1 95 ? 36.093 42.923 -24.549 1.00 51.12 95 LEU A CA 1
ATOM 736 C C . LEU A 1 95 ? 36.045 43.841 -23.311 1.00 51.12 95 LEU A C 1
ATOM 738 O O . LEU A 1 95 ? 35.683 45.008 -23.414 1.00 51.12 95 LEU A O 1
ATOM 742 N N . THR A 1 96 ? 36.589 43.300 -22.209 1.00 47.78 96 THR A N 1
ATOM 743 C CA . THR A 1 96 ? 37.030 43.948 -20.948 1.00 47.78 96 THR A CA 1
ATOM 744 C C . THR A 1 96 ? 35.902 44.290 -19.951 1.00 47.78 96 THR A C 1
ATOM 746 O O . THR A 1 96 ? 34.848 44.752 -20.352 1.00 47.78 96 THR A O 1
ATOM 749 N N . SER A 1 97 ? 35.981 44.015 -18.643 1.00 45.75 97 SER A N 1
ATOM 750 C CA . SER A 1 97 ? 37.144 43.921 -17.754 1.00 45.75 97 SER A CA 1
ATOM 751 C C . SER A 1 97 ? 36.914 42.958 -16.583 1.00 45.75 97 SER A C 1
ATOM 753 O O . SER A 1 97 ? 35.858 42.949 -15.954 1.00 45.75 97 SER A O 1
ATOM 755 N N . ASP A 1 98 ? 37.968 42.209 -16.269 1.00 57.22 98 ASP A N 1
ATOM 756 C CA . ASP A 1 98 ? 38.256 41.635 -14.956 1.00 57.22 98 ASP A CA 1
ATOM 757 C C . ASP A 1 98 ? 38.138 42.699 -13.850 1.00 57.22 98 ASP A C 1
ATOM 759 O O . ASP A 1 98 ? 38.696 43.784 -14.008 1.00 57.22 98 ASP A O 1
ATOM 763 N N . THR A 1 99 ? 37.438 42.398 -12.748 1.00 43.94 99 THR A N 1
ATOM 764 C CA . THR A 1 99 ? 37.819 42.818 -11.382 1.00 43.94 99 THR A CA 1
ATOM 765 C C . THR A 1 99 ? 37.109 41.937 -10.344 1.00 43.94 99 THR A C 1
ATOM 767 O O . THR A 1 99 ? 35.944 42.122 -10.003 1.00 43.94 99 THR A O 1
ATOM 770 N N . GLN A 1 100 ? 37.859 40.947 -9.870 1.00 44.38 100 GLN A N 1
ATOM 771 C CA . GLN A 1 100 ? 37.934 40.408 -8.508 1.00 44.38 100 GLN A CA 1
ATOM 772 C C . GLN A 1 100 ? 36.906 40.875 -7.449 1.00 44.38 100 GLN A C 1
ATOM 774 O O . GLN A 1 100 ? 36.921 42.024 -7.019 1.00 44.38 100 GLN A O 1
ATOM 779 N N . THR A 1 101 ? 36.187 39.930 -6.824 1.00 44.91 101 THR A N 1
ATOM 780 C CA . THR A 1 101 ? 36.012 39.944 -5.356 1.00 44.91 101 THR A CA 1
ATOM 781 C C . THR A 1 101 ? 35.928 38.522 -4.795 1.00 44.91 101 THR A C 1
ATOM 783 O O . THR A 1 101 ? 35.087 37.711 -5.168 1.00 44.91 101 THR A O 1
ATOM 786 N N . SER A 1 102 ? 36.882 38.248 -3.912 1.00 51.84 102 SER A N 1
ATOM 787 C CA . SER A 1 102 ? 37.137 37.023 -3.161 1.00 51.84 102 SER A CA 1
ATOM 788 C C . SER A 1 102 ? 36.019 36.675 -2.174 1.00 51.84 102 SER A C 1
ATOM 790 O O . SER A 1 102 ? 35.493 37.571 -1.517 1.00 51.84 102 SER A O 1
ATOM 792 N N . SER A 1 103 ? 35.729 35.381 -1.994 1.00 50.22 103 SER A N 1
ATOM 793 C CA . SER A 1 103 ? 35.267 34.813 -0.716 1.00 50.22 103 SER A CA 1
ATOM 794 C C . SER A 1 103 ? 35.447 33.291 -0.703 1.00 50.22 103 SER A C 1
ATOM 796 O O . SER A 1 103 ? 34.603 32.537 -1.180 1.00 50.22 103 SER A O 1
ATOM 798 N N . THR A 1 104 ? 36.565 32.842 -0.133 1.00 47.56 104 THR A N 1
ATOM 799 C CA . THR A 1 104 ? 36.789 31.456 0.298 1.00 47.56 104 THR A CA 1
ATOM 800 C C . THR A 1 104 ? 36.197 31.286 1.696 1.00 47.56 104 THR A C 1
ATOM 802 O O . THR A 1 104 ? 36.610 31.991 2.615 1.00 47.56 104 THR A O 1
ATOM 805 N N . ILE A 1 105 ? 35.278 30.335 1.887 1.00 55.03 105 ILE A N 1
ATOM 806 C CA . ILE A 1 105 ? 34.890 29.851 3.219 1.00 55.03 105 ILE A CA 1
ATOM 807 C C . ILE A 1 105 ? 35.357 28.403 3.383 1.00 55.03 105 ILE A C 1
ATOM 809 O O . ILE A 1 105 ? 35.000 27.508 2.623 1.00 55.03 105 ILE A O 1
ATOM 813 N N . SER A 1 106 ? 36.230 28.238 4.374 1.00 43.78 106 SER A N 1
ATOM 814 C CA . SER A 1 106 ? 36.798 26.993 4.879 1.00 43.78 106 SER A CA 1
ATOM 815 C C . SER A 1 106 ? 35.756 26.223 5.696 1.00 43.78 106 SER A C 1
ATOM 817 O O . SER A 1 106 ? 34.990 26.828 6.448 1.00 43.78 106 SER A O 1
ATOM 819 N N . SER A 1 107 ? 35.743 24.895 5.599 1.00 56.03 107 SER A N 1
ATOM 820 C CA . SER A 1 107 ? 35.129 24.032 6.612 1.00 56.03 107 SER A CA 1
ATOM 821 C C . SER A 1 107 ? 36.109 22.936 7.010 1.00 56.03 107 SER A C 1
ATOM 823 O O . SER A 1 107 ? 36.771 22.333 6.169 1.00 56.03 107 SER A O 1
ATOM 825 N N . LYS A 1 108 ? 36.223 22.808 8.329 1.00 54.81 108 LYS A N 1
ATOM 826 C CA . LYS A 1 108 ? 37.113 21.964 9.120 1.00 54.81 108 LYS A CA 1
ATOM 827 C C . LYS A 1 108 ? 36.615 20.524 9.179 1.00 54.81 108 LYS A C 1
ATOM 829 O O . LYS A 1 108 ? 35.378 20.346 9.142 1.00 54.81 108 LYS A O 1
#

Solvent-accessible surface area (backbone atoms only — not comparable to full-atom values): 7384 Å² total; per-residue (Å²): 108,76,53,76,55,84,47,100,90,52,83,64,33,37,34,47,52,50,57,50,89,92,57,55,71,68,59,41,50,55,49,51,50,55,48,50,59,50,35,70,76,76,42,75,91,51,67,54,52,75,46,84,52,100,54,30,37,42,39,38,30,58,67,69,87,83,74,69,75,79,77,73,78,75,76,87,67,76,78,71,8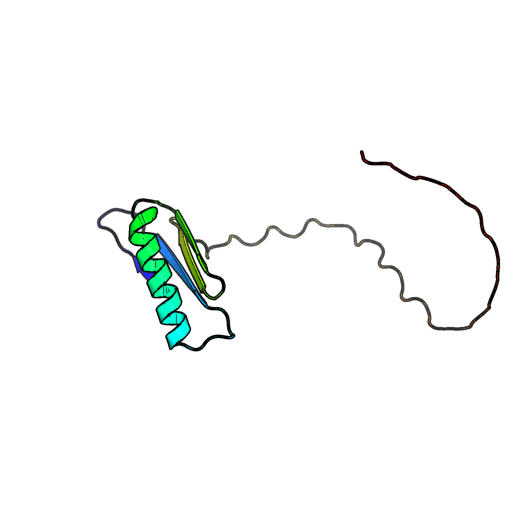2,70,81,71,80,78,75,91,72,83,90,77,95,72,82,86,78,91,79,89,84,89,83,88,84,87,84,133

InterPro domains:
  IPR002902 Gnk2-homologous domain [PF01657] (11-62)
  IPR002902 Gnk2-homologous domain [PS51473] (1-65)
  IPR038408 Gnk2-homologous domain superfamily [G3DSA:3.30.430.20] (1-65)

Secondary structure (DSSP, 8-state):
-EEEEEETTEEEEEEEEEE-TTS-HHHHHHHHHHHHHHHHHHTTT-SEEEEE-SSEEEEEESS-TT-PPPPPPPP------PPPP-----------------------

pLDDT: mean 75.15, std 19.24, range [41.34, 97.81]

Foldseek 3Di:
DKDWDDDDPDDIKTKDKDFDPPDDPVVSVVVVVVQVVVCVVPPPPPQWDKDDDPTMIMTIHPPDPPDDDPDDDPPPDPPDPDPPPDPPDDDDDDDDDDDDDDDDDDDD

Nearest PDB structures (foldseek):
  3a2e-assembly2_B  TM=8.679E-01  e=1.686E-03  Ginkgo biloba
  6grf-assembly3_C  TM=8.405E-01  e=7.841E-03  Arabidopsis thaliana
  6gre-assembly1_A  TM=8.480E-01  e=3.411E-02  Arabidopsis thaliana
  6gre-assembly2_B  TM=8.363E-01  e=6.225E-02  Arabidopsis thaliana

Radius of gyration: 27.2 Å; Cα contacts (8 Å, |Δi|>4): 95; chains: 1; bounding box: 58×54×49 Å

Sequence (108 aa):
MFGTKENDGSQPGFAMLQCTRDINSSSCCSCLDTLTENMEKCCQKKRGWRLLSPSCFIRYEEPPFYQQPPAPPPPHVPAVPQPTPIDEGTGTWFLTSDTQTSSTISSK